Protein AF-A0A1Y5PHC4-F1 (afdb_monomer)

Mean predicted aligned error: 5.44 Å

Sequence (162 aa):
MSRPWGRNRLKFALAGPLFEAGNRFIPGRPHDRLAQLLADQKPKRVLELCGGTGYAARLLARKSPSTRVDCLDISPEMLAVGRRYLTRAGIGTVALHEGDAAALPFGNDTFDVVMSVFGWHELPTDIRHRAIDEAIRVLRLAGQVIAIDLDPPPTARTIFET

Organism: NCBI:txid171292

Radius of gyration: 15.54 Å; Cα contacts (8 Å, |Δi|>4): 266; chains: 1; bounding box: 38×39×48 Å

Solvent-accessible surface area (backbone atoms only — not comparable to full-atom values): 9063 Å² total; per-residue (Å²): 130,85,70,78,70,76,81,46,56,68,59,38,53,58,40,41,65,50,47,68,71,44,55,81,71,43,83,86,31,61,53,59,51,53,20,47,58,47,37,76,68,61,50,60,30,34,35,30,45,49,29,46,43,34,62,44,55,52,48,24,34,70,69,26,72,80,25,35,30,43,28,30,17,72,49,66,54,15,39,56,53,19,51,56,52,33,64,75,67,71,54,82,45,58,45,82,40,78,44,50,63,59,61,59,98,64,60,65,55,62,19,45,32,39,34,33,62,70,25,67,87,80,43,55,72,76,48,42,54,40,23,50,54,40,51,57,48,25,28,27,92,93,36,46,80,50,74,50,70,81,76,78,59,96,80,66,72,80,90,73,82,135

Nearest PDB structures (foldseek):
  3mgg-assembly1_A  TM=8.441E-01  e=5.209E-09  Methanosarcina mazei
  5dpl-assembly1_A  TM=8.156E-01  e=1.930E-07  Rickettsia typhi str. Wilmington
  5doo-assembly1_A  TM=9.057E-01  e=1.707E-06  Rickettsia typhi str. Wilmington
  5dnk-assembly1_B  TM=8.853E-01  e=1.817E-06  Rickettsia prowazekii str. Madrid E
  7clu-assembly1_B  TM=6.508E-01  e=4.083E-06  Serratia marcescens

Structure (mmCIF, N/CA/C/O backbone):
data_AF-A0A1Y5PHC4-F1
#
_entry.id   AF-A0A1Y5PHC4-F1
#
loop_
_atom_site.group_PDB
_atom_site.id
_atom_site.type_symbol
_atom_site.label_atom_id
_atom_site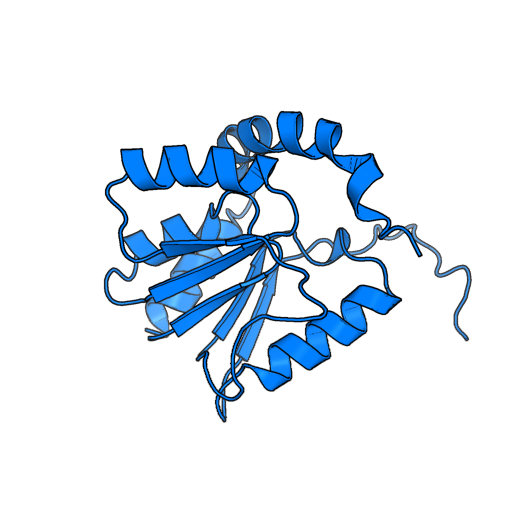.label_alt_id
_atom_site.label_comp_id
_atom_site.label_asym_id
_atom_site.label_entity_id
_atom_site.label_seq_id
_atom_site.pdbx_PDB_ins_code
_atom_site.Cartn_x
_atom_site.Cartn_y
_atom_site.Cartn_z
_atom_site.occupancy
_atom_site.B_iso_or_equiv
_atom_site.auth_seq_id
_atom_site.auth_comp_id
_atom_site.auth_asym_id
_atom_site.auth_atom_id
_atom_site.pdbx_PDB_model_num
ATOM 1 N N . MET A 1 1 ? 0.494 -23.472 -14.932 1.00 39.12 1 MET A N 1
ATOM 2 C CA . MET A 1 1 ? 1.164 -22.333 -15.602 1.00 39.12 1 MET A CA 1
ATOM 3 C C . MET A 1 1 ? 1.981 -21.588 -14.560 1.00 39.12 1 MET A C 1
ATOM 5 O O . MET A 1 1 ? 1.413 -21.164 -13.562 1.00 39.12 1 MET A O 1
ATOM 9 N N . SER A 1 2 ? 3.302 -21.504 -14.721 1.00 44.12 2 SER A N 1
ATOM 10 C CA . SER A 1 2 ? 4.174 -20.757 -13.804 1.00 44.12 2 SER A CA 1
ATOM 11 C C . SER A 1 2 ? 3.787 -19.278 -13.831 1.00 44.12 2 SER A C 1
ATOM 13 O O . SER A 1 2 ? 3.841 -18.665 -14.898 1.00 44.12 2 SER A O 1
ATOM 15 N N . ARG A 1 3 ? 3.358 -18.712 -12.696 1.00 55.62 3 ARG A N 1
ATOM 16 C CA . ARG A 1 3 ? 2.981 -17.294 -12.644 1.00 55.62 3 ARG A CA 1
ATOM 17 C C . ARG A 1 3 ? 4.211 -16.427 -12.997 1.00 55.62 3 ARG A C 1
ATOM 19 O O . ARG A 1 3 ? 5.301 -16.719 -12.503 1.00 55.62 3 ARG A O 1
ATOM 26 N N . PRO A 1 4 ? 4.074 -15.384 -13.834 1.00 55.12 4 PRO A N 1
ATOM 27 C CA . PRO A 1 4 ? 5.202 -14.633 -14.412 1.00 55.12 4 PRO A CA 1
ATOM 28 C C . PRO A 1 4 ? 6.065 -13.857 -13.395 1.00 55.12 4 PRO A C 1
ATOM 30 O O . PRO A 1 4 ? 7.145 -13.376 -13.736 1.00 55.12 4 PRO A O 1
ATOM 33 N N . TRP A 1 5 ? 5.637 -13.778 -12.134 1.00 56.12 5 TRP A N 1
ATOM 34 C CA . TRP A 1 5 ? 6.225 -12.949 -11.076 1.00 56.12 5 TRP A CA 1
ATOM 35 C C . TRP A 1 5 ? 7.624 -13.382 -10.607 1.00 56.12 5 TRP A C 1
ATOM 37 O O . TRP A 1 5 ? 8.383 -12.566 -10.088 1.00 56.12 5 TRP A O 1
ATOM 47 N N . GLY A 1 6 ? 8.023 -14.637 -10.852 1.00 56.75 6 GLY A N 1
ATOM 48 C CA . GLY A 1 6 ? 9.343 -15.151 -10.456 1.00 56.75 6 GLY A CA 1
ATOM 49 C C . GLY A 1 6 ? 10.536 -14.481 -11.156 1.00 56.75 6 GLY A C 1
ATOM 50 O O . GLY A 1 6 ? 11.651 -14.546 -10.642 1.00 56.75 6 GLY A O 1
ATOM 51 N N . ARG A 1 7 ? 10.326 -13.808 -12.299 1.00 58.84 7 ARG A N 1
ATOM 52 C CA . ARG A 1 7 ? 11.411 -13.197 -13.093 1.00 58.84 7 ARG A CA 1
ATOM 53 C C . ARG A 1 7 ? 11.976 -11.892 -12.516 1.00 58.84 7 ARG A C 1
ATOM 55 O O . ARG A 1 7 ? 13.079 -11.519 -12.898 1.00 58.84 7 ARG A O 1
ATOM 62 N N . ASN A 1 8 ? 11.296 -11.241 -11.565 1.00 70.62 8 ASN A N 1
ATOM 63 C CA . ASN A 1 8 ? 11.652 -9.885 -11.111 1.00 70.62 8 ASN A CA 1
ATOM 64 C C . ASN A 1 8 ? 12.130 -9.792 -9.651 1.00 70.62 8 ASN A C 1
ATOM 66 O O . ASN A 1 8 ? 12.309 -8.694 -9.129 1.00 70.62 8 ASN A O 1
ATOM 70 N N . ARG A 1 9 ? 12.404 -10.918 -8.983 1.00 75.69 9 ARG A N 1
ATOM 71 C CA . ARG A 1 9 ? 12.830 -10.922 -7.568 1.00 75.69 9 ARG A CA 1
ATOM 72 C C . ARG A 1 9 ? 14.099 -10.103 -7.318 1.00 75.69 9 ARG A C 1
ATOM 74 O O . ARG A 1 9 ? 14.165 -9.349 -6.354 1.00 75.69 9 ARG A O 1
ATOM 81 N N . LEU A 1 10 ? 15.085 -10.195 -8.218 1.00 76.56 10 LEU A N 1
ATOM 82 C CA . LEU A 1 10 ? 16.321 -9.410 -8.121 1.00 76.56 10 LEU A CA 1
ATOM 83 C C . LEU A 1 10 ? 16.069 -7.907 -8.332 1.00 76.56 10 LEU A C 1
ATOM 85 O O . LEU A 1 10 ? 16.641 -7.097 -7.604 1.00 76.56 10 LEU A O 1
ATOM 89 N N . LYS A 1 11 ? 15.178 -7.539 -9.270 1.00 81.75 11 LYS A N 1
ATOM 90 C CA . LYS A 1 11 ? 14.728 -6.147 -9.466 1.00 81.75 11 LYS A CA 1
ATOM 91 C C . LYS A 1 11 ? 14.182 -5.606 -8.147 1.00 81.75 11 LYS A C 1
ATOM 93 O O . LYS A 1 11 ? 14.651 -4.574 -7.682 1.00 81.75 11 LYS A O 1
ATOM 98 N N . PHE A 1 12 ? 13.249 -6.318 -7.519 1.00 80.75 12 PHE A N 1
ATOM 99 C CA . PHE A 1 12 ? 12.585 -5.850 -6.302 1.00 80.75 12 PHE A CA 1
ATOM 100 C C . PHE A 1 12 ? 13.484 -5.861 -5.059 1.00 80.75 12 PHE A C 1
ATOM 102 O O . PHE A 1 12 ? 13.418 -4.934 -4.254 1.00 80.75 12 PHE A O 1
ATOM 109 N N . ALA A 1 13 ? 14.402 -6.824 -4.943 1.00 77.06 13 ALA A N 1
ATOM 110 C CA . ALA A 1 13 ? 15.404 -6.835 -3.877 1.00 77.06 13 ALA A CA 1
ATOM 111 C C . ALA A 1 13 ? 16.299 -5.581 -3.890 1.00 77.06 13 ALA A C 1
ATOM 113 O O . ALA A 1 13 ? 16.621 -5.040 -2.832 1.00 77.06 13 ALA A O 1
ATOM 114 N N . LEU A 1 14 ? 16.686 -5.111 -5.082 1.00 81.56 14 LEU A N 1
ATOM 115 C CA . LEU A 1 14 ? 17.490 -3.897 -5.252 1.00 81.56 14 LEU A CA 1
ATOM 116 C C . LEU A 1 14 ? 16.638 -2.624 -5.179 1.00 81.56 14 LEU A C 1
ATOM 118 O O . LEU A 1 14 ? 17.067 -1.620 -4.609 1.00 81.56 14 LEU A O 1
ATOM 122 N N . ALA A 1 15 ? 15.427 -2.668 -5.732 1.00 82.12 15 ALA A N 1
ATOM 123 C CA . ALA A 1 15 ? 14.532 -1.523 -5.798 1.00 82.12 15 ALA A CA 1
ATOM 124 C C . ALA A 1 15 ? 13.988 -1.119 -4.423 1.00 82.12 15 ALA A C 1
ATOM 126 O O . ALA A 1 15 ? 13.903 0.071 -4.151 1.00 82.12 15 ALA A O 1
ATOM 127 N N . GLY A 1 16 ? 13.684 -2.066 -3.528 1.00 82.62 16 GLY A N 1
ATOM 128 C CA . GLY A 1 16 ? 13.099 -1.766 -2.214 1.00 82.62 16 GLY A CA 1
ATOM 129 C C . GLY A 1 16 ? 13.886 -0.728 -1.398 1.00 82.62 16 GLY A C 1
ATOM 130 O O . GLY A 1 16 ? 13.327 0.313 -1.046 1.00 82.62 16 GLY A O 1
ATOM 131 N N . PRO A 1 17 ? 15.188 -0.941 -1.120 1.00 85.75 17 PRO A N 1
ATOM 132 C CA . PRO A 1 17 ? 16.014 0.046 -0.422 1.00 85.75 17 PRO A CA 1
ATOM 133 C C . PRO A 1 17 ? 16.164 1.373 -1.180 1.00 85.75 17 PRO A C 1
ATOM 135 O O . PRO A 1 17 ? 16.188 2.437 -0.558 1.00 85.75 17 PRO A O 1
ATOM 138 N N . LEU A 1 18 ? 16.255 1.321 -2.513 1.00 86.81 18 LEU A N 1
ATOM 139 C CA . LEU A 1 18 ? 16.394 2.510 -3.355 1.00 86.81 18 LEU A CA 1
ATOM 140 C C . LEU A 1 18 ? 15.131 3.380 -3.308 1.00 86.81 18 LEU A C 1
ATOM 142 O O . LEU A 1 18 ? 15.219 4.586 -3.071 1.00 86.81 18 LEU A O 1
ATOM 146 N N . PHE A 1 19 ? 13.961 2.769 -3.483 1.00 88.00 19 PHE A N 1
ATOM 147 C CA . PHE A 1 19 ? 12.666 3.436 -3.409 1.00 88.00 19 PHE A CA 1
ATOM 148 C C . PHE A 1 19 ? 12.428 4.014 -2.016 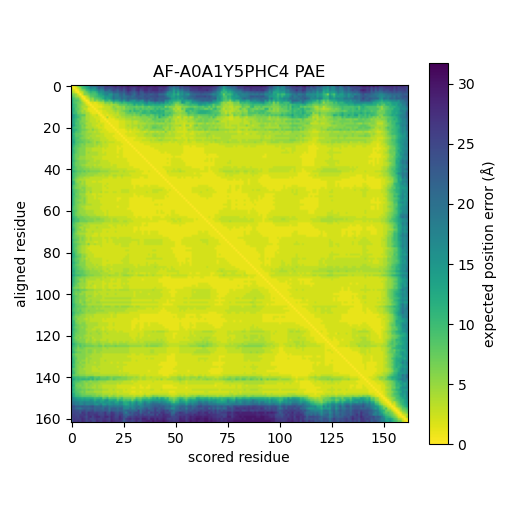1.00 88.00 19 PHE A C 1
ATOM 150 O O . PHE A 1 19 ? 12.058 5.178 -1.903 1.00 88.00 19 PHE A O 1
ATOM 157 N N . GLU A 1 20 ? 12.751 3.286 -0.945 1.00 89.06 20 GLU A N 1
ATOM 158 C CA . GLU A 1 20 ? 12.683 3.830 0.418 1.00 89.06 20 GLU A CA 1
ATOM 159 C C . GLU A 1 20 ? 13.495 5.117 0.599 1.00 89.06 20 GLU A C 1
ATOM 161 O O . GLU A 1 20 ? 13.014 6.088 1.189 1.00 89.06 20 GLU A O 1
ATOM 166 N N . ALA A 1 21 ? 14.727 5.143 0.088 1.00 89.50 21 ALA A N 1
ATOM 167 C CA . ALA A 1 21 ? 15.589 6.315 0.191 1.00 89.50 21 ALA A CA 1
ATOM 168 C C . ALA A 1 21 ? 15.103 7.480 -0.693 1.00 89.50 21 ALA A C 1
ATOM 170 O O . ALA A 1 21 ? 15.219 8.647 -0.297 1.00 89.50 21 ALA A O 1
ATOM 171 N N . GLY A 1 22 ? 14.560 7.158 -1.871 1.00 91.25 22 GLY A N 1
ATOM 172 C CA . GLY A 1 22 ? 14.181 8.108 -2.916 1.00 91.25 22 GLY A CA 1
ATOM 173 C C . GLY A 1 22 ? 12.773 8.693 -2.792 1.00 91.25 22 GLY A C 1
ATOM 174 O O . GLY A 1 22 ? 12.584 9.863 -3.113 1.00 91.25 22 GLY A O 1
ATOM 175 N N . ASN A 1 23 ? 11.793 7.939 -2.281 1.00 92.94 23 ASN A N 1
ATOM 176 C CA . ASN A 1 23 ? 10.364 8.288 -2.335 1.00 92.94 23 ASN A CA 1
ATOM 177 C C . ASN A 1 23 ? 10.036 9.667 -1.746 1.00 92.94 23 ASN A C 1
ATOM 179 O O . ASN A 1 23 ? 9.159 10.373 -2.247 1.00 92.94 23 ASN A O 1
ATOM 183 N N . ARG A 1 24 ? 10.766 10.090 -0.705 1.00 92.00 24 ARG A N 1
ATOM 184 C CA . ARG A 1 24 ? 10.593 11.411 -0.073 1.00 92.00 24 ARG A CA 1
ATOM 185 C C . ARG A 1 24 ? 10.992 12.591 -0.964 1.00 92.00 24 ARG A C 1
ATOM 187 O O . ARG A 1 24 ? 10.565 13.708 -0.688 1.00 92.00 24 ARG A O 1
ATOM 194 N N . PHE A 1 25 ? 11.820 12.348 -1.978 1.00 93.31 25 PHE A N 1
ATOM 195 C CA . PHE A 1 25 ? 12.364 13.358 -2.885 1.00 93.31 25 PHE A CA 1
ATOM 196 C C . PHE A 1 25 ? 11.596 13.459 -4.205 1.00 93.31 25 PHE A C 1
ATOM 198 O O . PHE A 1 25 ? 11.904 14.329 -5.014 1.00 93.31 25 PHE A O 1
ATOM 205 N N . ILE A 1 26 ? 10.589 12.606 -4.425 1.00 92.06 26 ILE A N 1
ATOM 206 C CA . ILE A 1 26 ? 9.736 12.695 -5.611 1.00 92.06 26 ILE A CA 1
ATOM 207 C C . ILE A 1 26 ? 9.010 14.054 -5.598 1.00 92.06 26 ILE A C 1
ATOM 209 O O . ILE A 1 26 ? 8.331 14.367 -4.607 1.00 92.06 26 ILE A O 1
ATOM 213 N N . PRO A 1 27 ? 9.124 14.867 -6.671 1.00 92.88 27 PRO A N 1
ATOM 214 C CA . PRO A 1 27 ? 8.422 16.141 -6.779 1.00 92.88 27 PRO A CA 1
ATOM 215 C C . PRO A 1 27 ? 6.918 15.994 -6.532 1.00 92.88 27 PRO A C 1
ATOM 217 O O . PRO A 1 27 ? 6.292 15.017 -6.935 1.00 92.88 27 PRO A O 1
ATOM 220 N N . GLY A 1 28 ? 6.329 16.949 -5.812 1.00 92.31 28 GLY A N 1
ATOM 221 C CA . GLY A 1 28 ? 4.915 16.894 -5.426 1.00 92.31 28 GLY A CA 1
ATOM 222 C C . GLY A 1 28 ? 4.582 15.916 -4.291 1.00 92.31 28 GLY A C 1
ATOM 223 O O . GLY A 1 28 ? 3.455 15.953 -3.802 1.00 92.31 28 GLY A O 1
ATOM 224 N N . ARG A 1 29 ? 5.544 15.099 -3.826 1.00 95.31 29 ARG A N 1
ATOM 225 C CA . ARG A 1 29 ? 5.420 14.168 -2.685 1.00 95.31 29 ARG A CA 1
ATOM 226 C C . ARG A 1 29 ? 4.113 13.349 -2.718 1.00 95.31 29 ARG A C 1
ATOM 228 O O . ARG A 1 29 ? 3.347 13.388 -1.753 1.00 95.31 29 ARG A O 1
ATOM 235 N N . PRO A 1 30 ? 3.853 12.595 -3.800 1.00 95.56 30 PRO A N 1
ATOM 236 C CA . PRO A 1 30 ? 2.567 11.931 -4.042 1.00 95.56 30 PRO A CA 1
ATOM 237 C C . PRO A 1 30 ? 2.128 11.016 -2.892 1.00 95.56 30 PRO A C 1
ATOM 239 O O . PRO A 1 30 ? 0.988 11.104 -2.448 1.00 95.56 30 PRO A O 1
ATOM 242 N N . HIS A 1 31 ? 3.051 10.224 -2.335 1.00 97.44 31 HIS A N 1
ATOM 243 C CA . HIS A 1 31 ? 2.782 9.364 -1.177 1.00 97.44 31 HIS A CA 1
ATOM 244 C C . HIS A 1 31 ? 2.259 10.145 0.044 1.00 97.44 31 HIS A C 1
ATOM 246 O O . HIS A 1 31 ? 1.319 9.711 0.701 1.00 97.44 31 HIS A O 1
ATOM 252 N N . ASP A 1 32 ? 2.856 11.304 0.352 1.00 97.56 32 ASP A N 1
ATOM 253 C CA . ASP A 1 32 ? 2.452 12.127 1.501 1.00 97.56 32 ASP A CA 1
ATOM 254 C C . ASP A 1 32 ? 1.118 12.836 1.246 1.00 97.56 32 ASP A C 1
ATOM 256 O O . ASP A 1 32 ? 0.292 12.909 2.153 1.00 97.56 32 ASP A O 1
ATOM 260 N N . ARG A 1 33 ? 0.879 13.291 0.007 1.00 97.19 33 ARG A N 1
ATOM 261 C CA . ARG A 1 33 ? -0.400 13.891 -0.397 1.00 97.19 33 ARG A CA 1
ATOM 262 C C . ARG A 1 33 ? -1.553 12.900 -0.320 1.00 97.19 33 ARG A C 1
ATOM 264 O O . ARG A 1 33 ? -2.584 13.246 0.247 1.00 97.19 33 ARG A O 1
ATOM 271 N N . LEU A 1 34 ? -1.377 11.681 -0.834 1.00 97.44 34 LEU A N 1
ATOM 272 C CA . LEU A 1 34 ? -2.405 10.646 -0.724 1.00 97.44 34 LEU A CA 1
ATOM 273 C C . LEU A 1 34 ? -2.656 10.278 0.740 1.00 97.44 34 LEU A C 1
ATOM 275 O O . LEU A 1 34 ? -3.802 10.243 1.176 1.00 97.44 34 LEU A O 1
ATOM 279 N N . ALA A 1 35 ? -1.593 10.081 1.525 1.00 98.31 35 ALA A N 1
ATOM 280 C CA . ALA A 1 35 ? -1.724 9.804 2.951 1.00 98.31 35 ALA A CA 1
ATOM 281 C C . ALA A 1 35 ? -2.447 10.934 3.706 1.00 98.31 35 ALA A C 1
ATOM 283 O O . ALA A 1 35 ? -3.221 10.652 4.616 1.00 98.31 35 ALA A O 1
ATOM 284 N N . GLN A 1 36 ? -2.217 12.200 3.340 1.00 98.31 36 GLN A N 1
ATOM 285 C CA . GLN A 1 36 ? -2.930 13.339 3.922 1.00 98.31 36 GLN A CA 1
ATOM 286 C C . GLN A 1 36 ? -4.409 13.343 3.531 1.00 98.31 36 GLN A C 1
ATOM 288 O O . GLN A 1 36 ? -5.256 13.408 4.414 1.00 98.31 36 GLN A O 1
ATOM 293 N N . LEU A 1 37 ? -4.711 13.198 2.236 1.00 97.69 37 LEU A N 1
ATOM 294 C CA . LEU A 1 37 ? -6.083 13.128 1.730 1.00 97.69 37 LEU A CA 1
ATOM 295 C C . LEU A 1 37 ? -6.891 12.049 2.461 1.00 97.69 37 LEU A C 1
ATOM 297 O O . LEU A 1 37 ? -8.012 12.294 2.895 1.00 97.69 37 LEU A O 1
ATOM 301 N N . LEU A 1 38 ? -6.305 10.862 2.630 1.00 97.81 38 LEU A N 1
ATOM 302 C CA . LEU A 1 38 ? -6.947 9.765 3.348 1.00 97.81 38 LEU A CA 1
ATOM 303 C C . LEU A 1 38 ? -7.061 10.043 4.845 1.00 97.81 38 LEU A C 1
ATOM 305 O O . LEU A 1 38 ? -8.095 9.747 5.434 1.00 97.81 38 LEU A O 1
ATOM 309 N N . ALA A 1 39 ? -6.046 10.633 5.479 1.00 98.06 39 ALA A N 1
ATOM 310 C CA . ALA A 1 39 ? -6.133 10.997 6.891 1.00 98.06 39 ALA A CA 1
ATOM 311 C C . ALA A 1 39 ? -7.293 11.972 7.163 1.00 98.06 39 ALA A C 1
ATOM 313 O O . ALA A 1 39 ? -8.003 11.801 8.156 1.00 98.06 39 ALA A O 1
ATOM 314 N N . ASP A 1 40 ? -7.538 12.922 6.257 1.00 98.00 40 ASP A N 1
ATOM 315 C CA . ASP A 1 40 ? -8.636 13.890 6.359 1.00 98.00 40 ASP A CA 1
ATOM 316 C C . ASP A 1 40 ? -10.018 13.216 6.236 1.00 98.00 40 ASP A C 1
ATOM 318 O O . ASP A 1 40 ? -10.966 13.619 6.914 1.00 98.00 40 ASP A O 1
ATOM 322 N N . GLN A 1 41 ? -10.123 12.136 5.449 1.00 96.50 41 GLN A N 1
ATOM 323 C CA . GLN A 1 41 ? -11.335 11.308 5.329 1.00 96.50 41 GLN A CA 1
ATOM 324 C C . GLN A 1 41 ? -11.583 10.394 6.543 1.00 96.50 41 GLN A C 1
ATOM 326 O O . GLN A 1 41 ? -12.697 9.905 6.726 1.00 96.50 41 GLN A O 1
ATOM 331 N N . LYS A 1 42 ? -10.566 10.164 7.384 1.00 96.88 42 LYS A N 1
ATOM 332 C CA . LYS A 1 42 ? -10.624 9.311 8.589 1.00 96.88 42 LYS A CA 1
ATOM 333 C C . LYS A 1 42 ? -11.182 7.889 8.339 1.00 96.88 42 LYS A C 1
ATOM 335 O O . LYS A 1 42 ? -12.063 7.448 9.087 1.00 96.88 42 LYS A O 1
ATOM 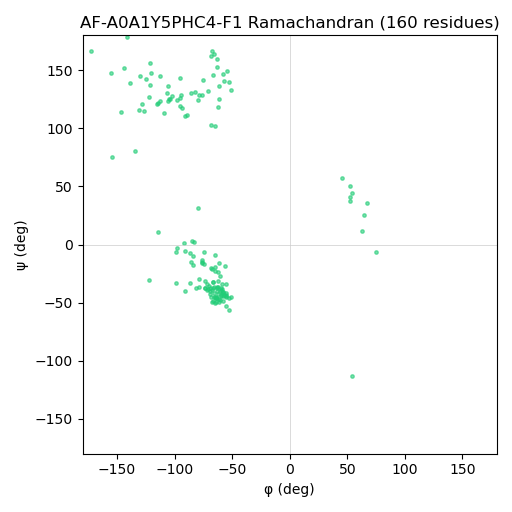340 N N . PRO A 1 43 ? -10.682 7.138 7.336 1.00 97.69 43 PRO A N 1
ATOM 341 C CA . PRO A 1 43 ? -11.101 5.760 7.107 1.00 97.69 43 PRO A CA 1
ATOM 342 C C . PRO A 1 43 ? -10.718 4.871 8.297 1.00 97.69 43 PRO A C 1
ATOM 344 O O . PRO A 1 43 ? -9.741 5.122 9.002 1.00 97.69 43 PRO A O 1
ATOM 347 N N . LYS A 1 44 ? -11.470 3.793 8.527 1.00 98.25 44 LYS A N 1
ATOM 348 C CA . LYS A 1 44 ? -11.152 2.807 9.573 1.00 98.25 44 LYS A CA 1
ATOM 349 C C . LYS A 1 44 ? -10.283 1.678 9.026 1.00 98.25 44 LYS A C 1
ATOM 351 O O . LYS A 1 44 ? -9.380 1.209 9.723 1.00 98.25 44 LYS A O 1
ATOM 356 N N . ARG A 1 45 ? -10.571 1.218 7.805 1.00 98.56 45 ARG A N 1
ATOM 357 C CA . ARG A 1 45 ? -9.883 0.117 7.115 1.00 98.56 45 ARG A CA 1
ATOM 358 C C . ARG A 1 45 ? -9.455 0.558 5.723 1.00 98.56 45 ARG A C 1
ATOM 360 O O . ARG A 1 45 ? -10.303 0.885 4.898 1.00 98.56 45 ARG A O 1
ATOM 367 N N . VAL A 1 46 ? -8.156 0.496 5.462 1.00 98.88 46 VAL A N 1
ATOM 368 C CA . VAL A 1 46 ? -7.568 0.790 4.151 1.00 98.88 46 VAL A CA 1
ATOM 369 C C . VAL A 1 46 ? -6.805 -0.429 3.652 1.00 98.88 46 VAL A C 1
ATOM 371 O O . VAL A 1 46 ? -6.089 -1.059 4.428 1.00 98.88 46 VAL A O 1
ATOM 374 N N . LEU A 1 47 ? -6.953 -0.747 2.371 1.00 98.88 47 LEU A N 1
ATOM 375 C CA . LEU A 1 47 ? -6.110 -1.709 1.667 1.00 98.88 47 LEU A CA 1
ATOM 376 C C . LEU A 1 47 ? -5.152 -0.945 0.751 1.00 98.88 47 LEU A C 1
ATOM 378 O O . LEU A 1 47 ? -5.605 -0.190 -0.097 1.00 98.88 47 LEU A O 1
ATOM 382 N N . GLU A 1 48 ? -3.846 -1.132 0.897 1.00 98.75 48 GLU A N 1
ATOM 383 C CA . GLU A 1 48 ? -2.854 -0.689 -0.085 1.00 98.75 48 GLU A CA 1
ATOM 384 C C . GLU A 1 48 ? -2.523 -1.851 -1.029 1.00 98.75 48 GLU A C 1
ATOM 386 O O . GLU A 1 48 ? -2.050 -2.893 -0.573 1.00 98.75 48 GLU A O 1
ATOM 391 N N . LEU A 1 49 ? -2.775 -1.683 -2.330 1.00 98.31 49 LEU A N 1
ATOM 392 C CA . LEU A 1 49 ? -2.393 -2.643 -3.371 1.00 98.31 49 LEU A CA 1
ATOM 393 C C . LEU A 1 49 ? -1.061 -2.258 -4.006 1.00 98.31 49 LEU A C 1
ATOM 395 O O . L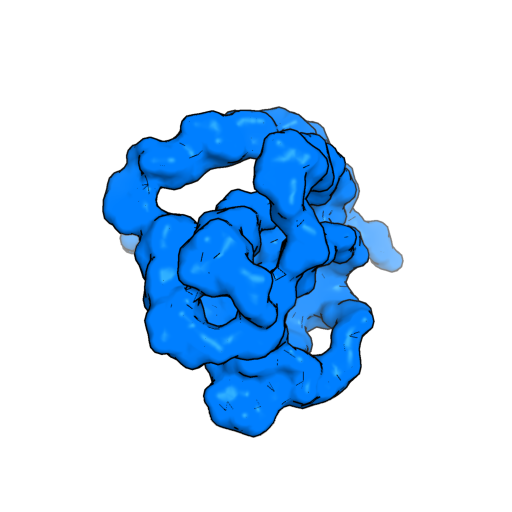EU A 1 49 ? -0.801 -1.072 -4.234 1.00 98.31 49 LEU A O 1
ATOM 399 N N . CYS A 1 50 ? -0.254 -3.271 -4.333 1.00 96.62 50 CYS A N 1
ATOM 400 C CA . CYS A 1 50 ? 1.115 -3.094 -4.826 1.00 96.62 50 CYS A CA 1
ATOM 401 C C . CYS A 1 50 ? 1.931 -2.199 -3.876 1.00 96.62 50 CYS A C 1
ATOM 403 O O . CYS A 1 50 ? 2.645 -1.294 -4.305 1.00 96.62 50 CYS A O 1
ATOM 405 N N . GLY A 1 51 ? 1.747 -2.394 -2.565 1.00 96.81 51 GLY A N 1
ATOM 406 C CA . GLY A 1 51 ? 2.242 -1.462 -1.551 1.00 96.81 51 GLY A CA 1
ATOM 407 C C . GLY A 1 51 ? 3.751 -1.528 -1.312 1.00 96.81 51 GLY A C 1
ATOM 408 O O . GLY A 1 51 ? 4.300 -0.717 -0.562 1.00 96.81 51 GLY A O 1
AT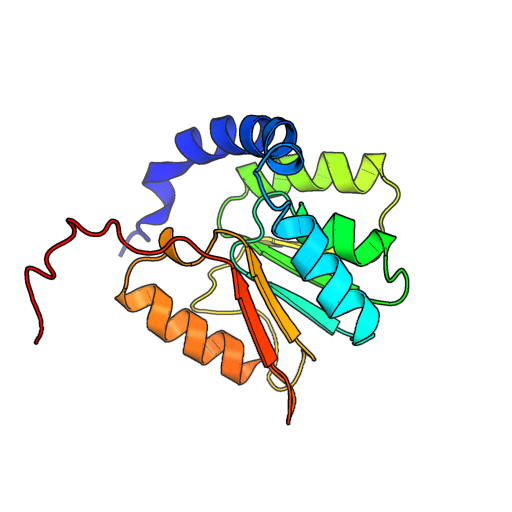OM 409 N N . GLY A 1 52 ? 4.448 -2.488 -1.922 1.00 95.69 52 GLY A N 1
ATOM 410 C CA . GLY A 1 52 ? 5.888 -2.656 -1.827 1.00 95.69 52 GLY A CA 1
ATOM 411 C C . GLY A 1 52 ? 6.373 -2.736 -0.379 1.00 95.69 52 GLY A C 1
ATOM 412 O O . GLY A 1 52 ? 6.115 -3.689 0.352 1.00 95.69 52 GLY A O 1
ATOM 413 N N . THR A 1 53 ? 7.123 -1.723 0.043 1.00 96.81 53 THR A N 1
ATOM 414 C CA . THR A 1 53 ? 7.673 -1.607 1.402 1.00 96.81 53 THR A CA 1
ATOM 415 C C . THR A 1 53 ? 6.678 -1.019 2.416 1.00 96.81 53 THR A C 1
ATOM 417 O O . THR A 1 53 ? 7.038 -0.784 3.575 1.00 96.81 53 THR A O 1
ATOM 420 N N . GLY A 1 54 ? 5.444 -0.724 2.000 1.00 97.25 54 GLY A N 1
ATOM 421 C CA . GLY A 1 54 ? 4.425 -0.054 2.807 1.00 97.25 54 GLY A CA 1
ATOM 422 C C . GLY A 1 54 ? 4.793 1.394 3.131 1.00 97.25 54 GLY A C 1
ATOM 423 O O . GLY A 1 54 ? 4.584 1.858 4.256 1.00 97.25 54 GLY A O 1
ATOM 424 N N . TYR A 1 55 ? 5.440 2.108 2.203 1.00 98.00 55 TYR A N 1
ATOM 425 C CA . TYR A 1 55 ? 5.850 3.498 2.423 1.00 98.00 55 TYR A CA 1
ATOM 426 C C . TYR A 1 55 ? 4.639 4.422 2.621 1.00 98.00 55 TYR A C 1
ATOM 428 O O . TYR A 1 55 ? 4.599 5.154 3.615 1.00 98.00 55 TYR A O 1
ATOM 436 N N . ALA A 1 56 ? 3.627 4.358 1.742 1.00 98.19 56 ALA A N 1
ATOM 437 C CA . ALA A 1 56 ? 2.416 5.167 1.896 1.00 98.19 56 ALA A CA 1
ATOM 438 C C . ALA A 1 56 ? 1.573 4.706 3.095 1.00 98.19 56 ALA A C 1
ATOM 440 O O . ALA A 1 56 ? 1.172 5.561 3.889 1.00 98.19 56 ALA A O 1
ATOM 441 N N . ALA A 1 57 ? 1.399 3.393 3.316 1.00 98.44 57 ALA A N 1
ATOM 442 C CA . ALA A 1 57 ? 0.758 2.866 4.527 1.00 98.44 57 ALA A CA 1
ATOM 443 C C . ALA A 1 57 ? 1.357 3.440 5.816 1.00 98.44 57 ALA A C 1
ATOM 445 O O . ALA A 1 57 ? 0.624 3.855 6.713 1.00 98.44 57 ALA A O 1
ATOM 446 N N . ARG A 1 58 ? 2.691 3.516 5.920 1.00 98.12 58 ARG A N 1
ATOM 447 C CA . ARG A 1 58 ? 3.362 4.091 7.098 1.00 98.12 58 ARG A CA 1
ATOM 448 C C . ARG A 1 58 ? 3.120 5.586 7.254 1.00 98.12 58 ARG A C 1
ATOM 450 O O . ARG A 1 58 ? 2.996 6.055 8.385 1.00 98.12 58 ARG A O 1
ATOM 457 N N . LEU A 1 59 ? 3.072 6.340 6.156 1.00 98.44 59 LEU A N 1
ATOM 458 C CA . LEU A 1 59 ? 2.732 7.763 6.208 1.00 98.44 59 LEU A CA 1
ATOM 459 C C . LEU A 1 59 ? 1.291 7.964 6.681 1.00 98.44 59 LEU A C 1
ATOM 461 O O . LEU A 1 59 ? 1.060 8.776 7.578 1.00 98.44 59 LEU A O 1
ATOM 465 N N . LEU A 1 60 ? 0.350 7.184 6.145 1.00 98.69 60 LEU A N 1
ATOM 466 C CA . LEU A 1 60 ? -1.049 7.221 6.564 1.00 98.69 60 LEU A CA 1
ATOM 467 C C . LEU A 1 60 ? -1.195 6.844 8.040 1.00 98.69 60 LEU A C 1
ATOM 469 O O . LEU A 1 60 ? -1.818 7.584 8.793 1.00 98.69 60 LEU A O 1
ATOM 473 N N . ALA A 1 61 ? -0.550 5.766 8.486 1.00 98.06 61 ALA A N 1
ATOM 474 C CA . ALA A 1 61 ? -0.590 5.328 9.880 1.00 98.06 61 ALA A CA 1
ATOM 475 C C . ALA A 1 61 ? -0.063 6.387 10.863 1.00 98.06 61 ALA A C 1
ATOM 477 O O . ALA A 1 61 ? -0.568 6.502 11.976 1.00 98.06 61 ALA A O 1
ATOM 478 N N . ARG A 1 62 ? 0.931 7.193 10.464 1.00 97.88 62 ARG A N 1
ATOM 479 C CA . ARG A 1 62 ? 1.427 8.310 11.287 1.00 97.88 62 ARG A CA 1
ATOM 480 C C . ARG A 1 62 ? 0.441 9.474 11.355 1.00 97.88 62 ARG A C 1
ATOM 482 O O . ARG A 1 62 ? 0.314 10.087 12.409 1.00 97.88 62 ARG A O 1
ATOM 489 N N . LYS A 1 63 ? -0.220 9.796 10.241 1.00 98.31 63 LYS A N 1
ATOM 490 C CA . LYS A 1 63 ? -1.182 10.908 10.151 1.00 98.31 63 LYS A CA 1
ATOM 491 C C . LYS A 1 63 ? -2.547 10.553 10.746 1.00 98.31 63 LYS A C 1
ATOM 493 O O . LYS A 1 63 ? -3.228 11.427 11.267 1.00 98.31 63 LYS A O 1
ATOM 498 N N . SER A 1 64 ? -2.928 9.278 10.694 1.00 98.00 64 SER A N 1
ATOM 499 C CA . SER A 1 64 ? -4.179 8.748 11.233 1.00 98.00 64 SER A CA 1
ATOM 500 C C . SER A 1 64 ? -3.924 7.458 12.028 1.00 98.00 64 SER A C 1
ATOM 502 O O . SER A 1 64 ? -4.147 6.356 11.518 1.00 98.00 64 SER A O 1
ATOM 504 N N . PRO A 1 65 ? -3.474 7.567 13.296 1.00 96.50 65 PRO A N 1
ATOM 505 C CA . PRO A 1 65 ? -3.118 6.414 14.133 1.00 96.50 65 PRO A CA 1
ATOM 506 C C . PRO A 1 65 ? -4.262 5.434 14.420 1.00 96.50 65 PRO A C 1
ATOM 508 O O . PRO A 1 65 ? -4.010 4.317 14.857 1.00 96.50 65 PRO A O 1
ATOM 511 N N . SER A 1 66 ? -5.519 5.827 14.194 1.00 97.25 66 SER A N 1
ATOM 512 C CA . SER A 1 66 ? -6.688 4.946 14.320 1.00 97.25 66 SER A CA 1
ATOM 513 C C . SER A 1 66 ? -6.983 4.131 13.057 1.00 97.25 66 SER A C 1
ATOM 515 O O . SER A 1 66 ? -7.759 3.177 13.125 1.00 97.25 66 SER A O 1
ATOM 517 N N . THR A 1 67 ? -6.400 4.498 11.912 1.00 98.50 67 THR A N 1
ATOM 518 C CA . THR A 1 67 ? -6.597 3.786 10.643 1.00 98.50 67 THR A CA 1
ATOM 519 C C . THR A 1 67 ? -5.794 2.496 10.653 1.00 98.50 67 THR A C 1
ATOM 521 O O . THR A 1 67 ? -4.589 2.520 10.906 1.00 98.50 67 THR A O 1
ATOM 524 N N . ARG A 1 68 ? -6.437 1.369 10.335 1.00 98.75 68 ARG A N 1
ATOM 525 C CA . ARG A 1 68 ? -5.732 0.111 10.063 1.00 98.75 68 ARG A CA 1
ATOM 526 C C . ARG A 1 68 ? -5.498 -0.027 8.568 1.00 98.75 68 ARG A C 1
ATOM 528 O O . ARG A 1 68 ? -6.448 0.093 7.792 1.00 98.75 68 ARG A O 1
ATOM 535 N N . VAL A 1 69 ? -4.254 -0.299 8.192 1.00 98.88 69 VAL A N 1
ATOM 536 C CA . VAL A 1 69 ? -3.848 -0.471 6.798 1.00 98.88 69 VAL A CA 1
ATOM 537 C C . VAL A 1 69 ? -3.379 -1.901 6.579 1.00 98.88 69 VAL A C 1
ATOM 539 O O . VAL A 1 69 ? -2.430 -2.356 7.212 1.00 98.88 69 VAL A O 1
ATOM 542 N N . ASP A 1 70 ? -4.032 -2.605 5.669 1.00 98.88 70 ASP A N 1
ATOM 543 C CA . ASP A 1 70 ? -3.546 -3.864 5.125 1.00 98.88 70 ASP A CA 1
ATOM 544 C C . ASP A 1 70 ? -2.775 -3.527 3.844 1.00 98.88 70 ASP A C 1
ATOM 546 O O . ASP A 1 70 ? -3.333 -2.951 2.924 1.00 98.88 70 ASP A O 1
ATOM 550 N N . CYS A 1 71 ? -1.479 -3.806 3.793 1.00 98.62 71 CYS A N 1
ATOM 551 C CA . CYS A 1 71 ? -0.618 -3.519 2.649 1.00 98.62 71 CYS A CA 1
ATOM 552 C C . CYS A 1 71 ? -0.246 -4.836 1.974 1.00 98.62 71 CYS A C 1
ATOM 554 O O . CYS A 1 71 ? 0.459 -5.659 2.562 1.00 98.62 71 CYS A O 1
ATOM 556 N N . LEU A 1 72 ? -0.739 -5.029 0.753 1.00 98.56 72 LEU A N 1
ATOM 557 C CA . LEU A 1 72 ? -0.554 -6.236 -0.036 1.00 98.56 72 LEU A CA 1
ATOM 558 C C . LEU A 1 72 ? 0.436 -5.984 -1.172 1.00 98.56 72 LEU A C 1
ATOM 560 O O . LEU A 1 72 ? 0.301 -5.027 -1.938 1.00 98.56 72 LEU A O 1
ATOM 564 N N . ASP A 1 73 ? 1.419 -6.867 -1.288 1.00 97.56 73 ASP A N 1
ATOM 565 C CA . ASP A 1 73 ? 2.374 -6.873 -2.390 1.00 97.56 73 ASP A CA 1
ATOM 566 C C . ASP A 1 73 ? 2.734 -8.310 -2.772 1.00 97.56 73 ASP A C 1
ATOM 568 O O . ASP A 1 73 ? 2.703 -9.213 -1.936 1.00 97.56 73 ASP A O 1
ATOM 572 N N . ILE A 1 74 ? 3.090 -8.534 -4.034 1.00 94.69 74 ILE A N 1
ATOM 573 C CA . ILE A 1 74 ? 3.480 -9.863 -4.509 1.00 94.69 74 ILE A CA 1
ATOM 574 C C . ILE A 1 74 ? 4.954 -10.188 -4.232 1.00 94.69 74 ILE A C 1
ATOM 576 O O . ILE A 1 74 ? 5.347 -11.351 -4.302 1.00 94.69 74 ILE A O 1
ATOM 580 N N . SER A 1 75 ? 5.793 -9.183 -3.949 1.00 93.88 75 SER A N 1
ATOM 581 C CA . SER A 1 75 ? 7.220 -9.374 -3.693 1.00 93.88 75 SER A CA 1
ATOM 582 C C . SER A 1 75 ? 7.498 -9.592 -2.201 1.00 93.88 75 SER A C 1
ATOM 584 O O . SER A 1 75 ? 7.473 -8.636 -1.415 1.00 93.88 75 SER A O 1
ATOM 586 N N . PRO A 1 76 ? 7.896 -10.810 -1.788 1.00 94.06 76 PRO A N 1
ATOM 587 C CA . PRO A 1 76 ? 8.361 -11.041 -0.423 1.00 94.06 76 PRO A CA 1
ATOM 588 C C . PRO A 1 76 ? 9.604 -10.201 -0.079 1.00 94.06 76 PRO A C 1
ATOM 590 O O . PRO A 1 76 ? 9.809 -9.848 1.083 1.00 94.06 76 PRO A O 1
ATOM 593 N N . GLU A 1 77 ? 10.427 -9.834 -1.069 1.00 92.94 77 GLU A N 1
ATOM 594 C CA . GLU A 1 77 ? 11.607 -8.982 -0.889 1.00 92.94 77 GLU A CA 1
ATOM 595 C C . GLU A 1 77 ? 11.233 -7.553 -0.470 1.00 92.94 77 GLU A C 1
ATOM 597 O O . GLU A 1 77 ? 11.819 -7.019 0.477 1.00 92.94 77 GLU A O 1
ATOM 602 N N . MET A 1 78 ? 10.232 -6.951 -1.121 1.00 94.31 78 MET A N 1
ATOM 603 C CA . MET A 1 78 ? 9.724 -5.622 -0.759 1.00 94.31 78 MET A CA 1
ATOM 604 C C . MET A 1 78 ? 9.115 -5.632 0.644 1.00 94.31 78 MET A C 1
ATOM 606 O O . MET A 1 78 ? 9.450 -4.790 1.486 1.00 94.31 78 MET A O 1
ATOM 610 N N . LEU A 1 79 ? 8.295 -6.644 0.938 1.00 96.50 79 LEU A N 1
ATOM 611 C CA . LEU A 1 79 ? 7.663 -6.806 2.247 1.00 96.50 79 LEU A CA 1
ATOM 612 C C . LEU A 1 79 ? 8.701 -7.022 3.358 1.00 96.50 79 LEU A C 1
ATOM 614 O O . LEU A 1 79 ? 8.548 -6.496 4.464 1.00 96.50 79 LEU A O 1
ATOM 618 N N . ALA A 1 80 ? 9.793 -7.743 3.083 1.00 95.06 80 ALA A N 1
ATOM 619 C CA . ALA A 1 80 ? 10.883 -7.932 4.038 1.00 95.06 80 ALA A CA 1
ATOM 620 C C . ALA A 1 80 ? 11.575 -6.606 4.399 1.00 95.06 80 ALA A C 1
ATOM 622 O O . ALA A 1 80 ? 11.891 -6.375 5.572 1.00 95.06 80 ALA A O 1
ATOM 623 N N . VAL A 1 81 ? 11.779 -5.714 3.423 1.00 95.12 81 VAL A N 1
ATOM 624 C CA . VAL A 1 81 ? 12.278 -4.354 3.676 1.00 95.12 81 VAL A CA 1
ATOM 625 C C . VAL A 1 81 ? 11.257 -3.569 4.500 1.00 95.12 81 VAL A C 1
ATOM 627 O O . VAL A 1 81 ? 11.611 -3.036 5.554 1.00 95.12 81 VAL A O 1
ATOM 630 N N . GLY A 1 82 ? 9.988 -3.566 4.086 1.00 96.25 82 GLY A N 1
ATOM 631 C CA . GLY A 1 82 ? 8.907 -2.862 4.780 1.00 96.25 82 GLY A CA 1
ATOM 632 C C . GLY A 1 82 ? 8.767 -3.260 6.249 1.00 96.25 82 GLY A C 1
ATOM 633 O O . GLY A 1 82 ? 8.668 -2.399 7.127 1.00 96.25 82 GLY A O 1
ATOM 634 N N . ARG A 1 83 ? 8.877 -4.560 6.552 1.00 97.12 83 ARG A N 1
ATOM 635 C CA . ARG A 1 83 ? 8.793 -5.087 7.921 1.00 97.12 83 ARG A CA 1
ATOM 636 C C . ARG A 1 83 ? 9.859 -4.482 8.834 1.00 97.12 83 ARG A C 1
ATOM 638 O O . ARG A 1 83 ? 9.542 -4.066 9.944 1.00 97.12 83 ARG A O 1
ATOM 645 N N . ARG A 1 84 ? 11.100 -4.333 8.351 1.00 96.06 84 ARG A N 1
ATOM 646 C CA . ARG A 1 84 ? 12.188 -3.685 9.115 1.00 96.06 84 ARG A CA 1
ATOM 647 C C . ARG A 1 84 ? 11.851 -2.234 9.454 1.00 96.06 84 ARG A C 1
ATOM 649 O O . ARG A 1 84 ? 12.139 -1.774 10.557 1.00 96.06 84 ARG A O 1
ATOM 656 N N . TYR A 1 85 ? 11.246 -1.510 8.518 1.00 96.06 85 TYR A N 1
ATOM 657 C CA . TYR A 1 85 ? 10.862 -0.118 8.725 1.00 96.06 85 TYR A CA 1
ATOM 658 C C . TYR A 1 85 ? 9.655 0.047 9.651 1.00 96.06 85 TYR A C 1
ATOM 660 O O . TYR A 1 85 ? 9.642 0.987 10.445 1.00 96.06 85 TYR A O 1
ATOM 668 N N . LEU A 1 86 ? 8.669 -0.849 9.575 1.00 96.81 86 LEU A N 1
ATOM 669 C CA . LEU A 1 86 ? 7.533 -0.868 10.498 1.00 96.81 86 LEU A CA 1
ATOM 670 C C . LEU A 1 86 ? 7.992 -1.103 11.935 1.00 96.81 86 LEU A C 1
ATOM 672 O O . LEU A 1 86 ? 7.655 -0.309 12.813 1.00 96.81 86 LEU A O 1
ATOM 676 N N . THR A 1 87 ? 8.835 -2.119 12.153 1.00 96.38 87 THR A N 1
ATOM 677 C CA . THR A 1 87 ? 9.409 -2.417 13.471 1.00 96.38 87 THR A CA 1
ATOM 678 C C . THR A 1 87 ? 10.187 -1.226 14.023 1.00 96.38 87 THR A C 1
ATOM 680 O O . THR A 1 87 ? 9.948 -0.813 15.153 1.00 96.38 87 THR A O 1
ATOM 683 N N . ARG A 1 88 ? 11.072 -0.615 13.221 1.00 95.88 88 ARG A N 1
ATOM 684 C CA . ARG A 1 88 ? 11.845 0.569 13.644 1.00 95.88 88 ARG A CA 1
ATOM 685 C C . ARG A 1 88 ? 10.972 1.782 13.963 1.00 95.88 88 ARG A C 1
ATOM 687 O O . ARG A 1 88 ? 11.362 2.600 14.785 1.00 95.88 88 ARG A O 1
ATOM 694 N N . ALA A 1 89 ? 9.831 1.926 13.293 1.00 94.38 89 ALA A N 1
ATOM 695 C CA . ALA A 1 89 ? 8.915 3.042 13.500 1.00 94.38 89 ALA A CA 1
ATOM 696 C C . ALA A 1 89 ? 7.897 2.806 14.630 1.00 94.38 89 ALA A C 1
ATOM 698 O O . ALA A 1 89 ? 7.148 3.729 14.936 1.00 94.38 89 ALA A O 1
ATOM 699 N N . GLY A 1 90 ? 7.831 1.600 15.211 1.00 96.75 90 GLY A N 1
ATOM 700 C CA . GLY A 1 90 ? 6.838 1.254 16.233 1.00 96.75 90 GLY A CA 1
ATOM 701 C C . GLY A 1 90 ? 5.390 1.282 15.726 1.00 96.75 90 GLY A C 1
ATOM 702 O O . GLY A 1 90 ? 4.471 1.519 16.505 1.00 96.75 90 GLY A O 1
ATOM 703 N N . ILE A 1 91 ? 5.168 1.085 14.422 1.00 97.12 91 ILE A N 1
ATOM 704 C CA . ILE A 1 91 ? 3.832 1.157 13.812 1.00 97.12 91 ILE A CA 1
ATOM 705 C C . ILE A 1 91 ? 3.180 -0.227 13.856 1.00 97.12 91 ILE A C 1
ATOM 707 O O . ILE A 1 91 ? 3.607 -1.133 13.143 1.00 97.12 91 ILE A O 1
ATOM 711 N N . GLY A 1 92 ? 2.131 -0.373 14.670 1.00 96.25 92 GLY A N 1
ATOM 712 C CA . GLY A 1 92 ? 1.348 -1.612 14.799 1.00 96.25 92 GLY A CA 1
ATOM 713 C C . GLY A 1 92 ? 0.046 -1.646 13.991 1.00 96.25 92 GLY A C 1
ATOM 714 O O . GLY A 1 92 ? -0.621 -2.674 13.951 1.00 96.25 92 GLY A O 1
ATOM 715 N N . THR A 1 93 ? -0.341 -0.539 13.355 1.00 98.19 93 THR A N 1
ATOM 716 C CA . THR A 1 93 ? -1.602 -0.426 12.600 1.00 98.19 93 THR A CA 1
ATOM 717 C C . THR A 1 93 ? -1.477 -0.773 11.119 1.00 98.19 93 THR A C 1
ATOM 719 O O . THR A 1 93 ? -2.473 -0.720 10.401 1.00 98.19 93 THR A O 1
ATOM 722 N N . VAL A 1 94 ? -0.280 -1.152 10.665 1.00 98.69 94 VAL A N 1
ATOM 723 C CA . VAL A 1 94 ? -0.022 -1.600 9.293 1.00 98.69 94 VAL A CA 1
ATOM 724 C C . VAL A 1 94 ? 0.333 -3.084 9.306 1.00 98.69 94 VAL A C 1
ATOM 726 O O . VAL A 1 94 ? 1.296 -3.481 9.964 1.00 98.69 94 VAL A O 1
ATOM 729 N N . ALA A 1 95 ? -0.411 -3.889 8.552 1.00 98.50 95 ALA A N 1
ATOM 730 C CA . ALA A 1 95 ? -0.126 -5.299 8.314 1.00 98.50 95 ALA A CA 1
ATOM 731 C C . ALA A 1 95 ? 0.407 -5.495 6.889 1.00 98.50 95 ALA A C 1
ATOM 733 O O . ALA A 1 95 ? -0.109 -4.903 5.948 1.00 98.50 95 ALA A O 1
ATOM 734 N N . LEU A 1 96 ? 1.450 -6.314 6.735 1.00 98.56 96 LEU A N 1
ATOM 735 C CA . LEU A 1 96 ? 2.063 -6.632 5.442 1.00 98.56 96 LEU A CA 1
ATOM 736 C C . LEU A 1 96 ? 1.646 -8.033 4.995 1.00 98.56 96 LEU A C 1
ATOM 738 O O . LEU A 1 96 ? 1.908 -8.994 5.723 1.00 98.56 96 LEU A O 1
ATOM 742 N N . HIS A 1 97 ? 1.079 -8.138 3.795 1.00 98.19 97 HIS A N 1
ATOM 743 C CA . HIS A 1 97 ? 0.539 -9.370 3.223 1.00 98.19 97 HIS A CA 1
ATOM 744 C C . HIS A 1 97 ? 1.223 -9.691 1.897 1.00 98.19 97 HIS A C 1
ATOM 746 O O . HIS A 1 97 ? 1.256 -8.855 0.998 1.00 98.19 97 HIS A O 1
ATOM 752 N N . GLU A 1 98 ? 1.745 -10.910 1.768 1.00 97.38 98 GLU A N 1
ATOM 753 C CA . GLU A 1 98 ? 2.147 -11.436 0.463 1.00 97.38 98 GLU A CA 1
ATOM 754 C C . GLU A 1 98 ? 0.897 -11.932 -0.264 1.00 97.38 98 GLU A C 1
ATOM 756 O O . GLU A 1 98 ? 0.153 -12.751 0.279 1.00 97.38 98 GLU A O 1
ATOM 761 N N . GLY A 1 99 ? 0.641 -11.432 -1.470 1.00 95.75 99 GLY A N 1
ATOM 762 C CA . GLY A 1 99 ? -0.553 -11.826 -2.209 1.00 95.75 99 GLY A CA 1
ATOM 763 C C . GLY A 1 99 ? -0.615 -11.296 -3.633 1.00 95.75 99 GLY A C 1
ATOM 764 O O . GLY A 1 99 ? 0.134 -10.406 -4.028 1.00 95.75 99 GLY A O 1
ATOM 765 N N . ASP A 1 100 ? -1.534 -11.867 -4.408 1.00 95.19 100 ASP A N 1
ATOM 766 C CA . ASP A 1 100 ? -1.831 -11.435 -5.771 1.00 95.19 100 ASP A CA 1
ATOM 767 C C . ASP A 1 100 ? -3.014 -10.462 -5.746 1.00 95.19 100 ASP A C 1
ATOM 769 O O . ASP A 1 100 ? -4.079 -10.786 -5.220 1.00 95.19 100 ASP A O 1
ATOM 773 N N . ALA A 1 101 ? -2.839 -9.275 -6.328 1.00 96.25 101 ALA A N 1
ATOM 774 C CA . ALA A 1 101 ? -3.894 -8.269 -6.395 1.00 96.25 101 ALA A CA 1
ATOM 775 C C . ALA A 1 101 ? -5.119 -8.747 -7.199 1.00 96.25 101 ALA A C 1
ATOM 777 O O . ALA A 1 101 ? -6.220 -8.269 -6.957 1.00 96.25 101 ALA A O 1
ATOM 778 N N . ALA A 1 102 ? -4.948 -9.711 -8.112 1.00 95.88 102 ALA A N 1
ATOM 779 C CA . ALA A 1 102 ? -6.036 -10.317 -8.881 1.00 95.88 102 ALA A CA 1
ATOM 780 C C . ALA A 1 102 ? -6.749 -11.479 -8.157 1.00 95.88 102 ALA A C 1
ATOM 782 O O . ALA A 1 102 ? -7.607 -12.130 -8.755 1.00 95.88 102 ALA A O 1
ATOM 783 N N . ALA A 1 103 ? -6.374 -11.786 -6.911 1.00 96.94 103 ALA A N 1
ATOM 784 C CA . ALA A 1 103 ? -7.029 -12.788 -6.071 1.00 96.94 103 ALA A CA 1
ATOM 785 C C . ALA A 1 103 ? -6.802 -12.453 -4.586 1.00 96.94 103 ALA A C 1
ATOM 787 O O . ALA A 1 103 ? -5.971 -13.066 -3.908 1.00 96.94 103 ALA A O 1
ATOM 788 N N . LEU A 1 104 ? -7.522 -11.447 -4.093 1.00 98.06 104 LEU A N 1
ATOM 789 C CA . LEU A 1 104 ? -7.322 -10.885 -2.767 1.00 98.06 104 LEU A CA 1
ATOM 790 C C . LEU A 1 104 ? -7.790 -11.848 -1.666 1.00 98.06 104 LEU A C 1
ATOM 792 O O . LEU A 1 104 ? -8.936 -12.307 -1.689 1.00 98.06 104 LEU A O 1
ATOM 796 N N . PRO A 1 105 ? -6.973 -12.081 -0.621 1.00 97.25 105 PRO A N 1
ATOM 797 C CA . PRO A 1 105 ? -7.315 -12.956 0.501 1.00 97.25 105 PRO A CA 1
ATOM 798 C C . PRO A 1 105 ? -8.241 -12.267 1.523 1.00 97.25 105 PRO A C 1
ATOM 800 O O . PRO A 1 105 ? -8.158 -12.522 2.724 1.00 97.25 105 PRO A O 1
ATOM 803 N N . PHE A 1 106 ? -9.106 -11.363 1.064 1.00 98.38 106 PHE A N 1
ATOM 804 C CA . PHE A 1 106 ? -10.004 -10.575 1.902 1.00 98.38 106 PHE A CA 1
ATOM 805 C C . PHE A 1 106 ? -11.462 -10.835 1.530 1.00 98.38 106 PHE A C 1
ATOM 807 O O . PHE A 1 106 ? -11.797 -11.089 0.368 1.00 98.38 106 PHE A O 1
ATOM 814 N N . GLY A 1 107 ? -12.336 -10.757 2.533 1.00 98.06 107 GLY A N 1
ATOM 815 C CA . GLY A 1 107 ? -13.778 -10.848 2.334 1.00 98.06 107 GLY A CA 1
ATOM 816 C C . GLY A 1 107 ? -14.331 -9.649 1.564 1.00 98.06 107 GLY A C 1
ATOM 817 O O . GLY A 1 107 ? -13.667 -8.624 1.403 1.00 98.06 107 GLY A O 1
ATOM 818 N N . ASN A 1 108 ? -15.571 -9.781 1.104 1.00 98.56 108 ASN A N 1
ATOM 819 C CA . ASN A 1 108 ? -16.303 -8.670 0.501 1.00 98.56 108 ASN A CA 1
ATOM 820 C C . ASN A 1 108 ? -16.529 -7.555 1.539 1.00 98.56 108 ASN A C 1
ATOM 822 O O . ASN A 1 108 ? -16.451 -7.814 2.744 1.00 98.56 108 ASN A O 1
ATOM 826 N N . ASP A 1 109 ? -16.791 -6.327 1.087 1.00 98.38 109 ASP A N 1
ATOM 827 C CA . ASP A 1 109 ? -17.251 -5.222 1.947 1.00 98.38 109 ASP A CA 1
ATOM 828 C C . ASP A 1 109 ? -16.376 -4.969 3.200 1.00 98.38 109 ASP A C 1
ATOM 830 O O . ASP A 1 109 ? -16.845 -4.668 4.306 1.00 98.38 109 ASP A O 1
ATOM 834 N N . THR A 1 110 ? -15.059 -5.115 3.055 1.00 98.44 110 THR A N 1
ATOM 835 C CA . THR A 1 110 ? -14.102 -5.106 4.171 1.00 98.44 110 THR A CA 1
ATOM 836 C C . THR A 1 110 ? -13.412 -3.755 4.360 1.00 98.44 110 THR A C 1
ATOM 838 O O . THR A 1 110 ? -13.118 -3.373 5.503 1.00 98.44 110 THR A O 1
ATOM 841 N N . PHE A 1 111 ? -13.165 -3.022 3.276 1.00 98.81 111 PHE A N 1
ATOM 842 C CA . PHE A 1 111 ? -12.367 -1.797 3.284 1.00 98.81 111 PHE A CA 1
ATOM 843 C C . PHE A 1 111 ? -13.207 -0.563 2.978 1.00 98.81 111 PHE A C 1
ATOM 845 O O . PHE A 1 111 ? -14.135 -0.608 2.177 1.00 98.81 111 PHE A O 1
ATOM 852 N N . ASP A 1 112 ? -12.861 0.549 3.623 1.00 98.56 112 ASP A N 1
ATOM 853 C CA . ASP A 1 112 ? -13.439 1.856 3.304 1.00 98.56 112 ASP A CA 1
ATOM 854 C C . ASP A 1 112 ? -12.764 2.435 2.052 1.00 98.56 112 ASP A C 1
ATOM 856 O O . ASP A 1 112 ? -13.411 3.057 1.213 1.00 98.56 112 ASP A O 1
ATOM 860 N N . VAL A 1 113 ? -11.452 2.202 1.919 1.00 98.75 113 VAL A N 1
ATOM 861 C CA . VAL A 1 113 ? -10.647 2.670 0.790 1.00 98.75 113 VAL A CA 1
ATOM 862 C C . VAL A 1 113 ? -9.662 1.594 0.343 1.00 98.75 113 VAL A C 1
ATOM 864 O O . VAL A 1 113 ? -9.009 0.954 1.169 1.00 98.75 113 VAL A O 1
ATOM 867 N N . VAL A 1 114 ? -9.508 1.453 -0.971 1.00 98.69 114 VAL A N 1
ATOM 868 C CA . VAL A 1 114 ? -8.371 0.787 -1.607 1.00 98.69 114 VAL A CA 1
ATOM 869 C C . VAL A 1 114 ? -7.467 1.869 -2.190 1.00 98.69 114 VAL A C 1
ATOM 871 O O . VAL A 1 114 ? -7.925 2.716 -2.954 1.00 98.69 114 VAL A O 1
ATOM 874 N N . MET A 1 115 ? -6.188 1.867 -1.830 1.00 98.31 115 MET A N 1
ATOM 875 C CA . MET A 1 115 ? -5.208 2.836 -2.304 1.00 98.31 115 MET A CA 1
ATOM 876 C C . MET A 1 115 ? -4.034 2.179 -3.027 1.00 98.31 115 MET A C 1
ATOM 878 O O . MET A 1 115 ? -3.716 1.018 -2.785 1.00 98.31 115 MET A O 1
ATOM 882 N N . SER A 1 116 ? -3.360 2.931 -3.892 1.00 97.69 116 SER A N 1
ATOM 883 C CA . SER A 1 116 ? -2.065 2.530 -4.454 1.00 97.69 116 SER A CA 1
ATOM 884 C C . SER A 1 116 ? -1.267 3.753 -4.901 1.00 97.69 116 SER A C 1
ATOM 886 O O . SER A 1 116 ? -1.843 4.754 -5.335 1.00 97.69 116 SER A O 1
ATOM 888 N N . VAL A 1 117 ? 0.059 3.678 -4.806 1.00 96.75 117 VAL A N 1
ATOM 889 C CA . VAL A 1 117 ? 0.965 4.716 -5.306 1.00 96.75 117 VAL A CA 1
ATOM 890 C C . VAL A 1 117 ? 2.044 4.055 -6.150 1.00 96.75 117 VAL A C 1
ATOM 892 O O . VAL A 1 117 ? 2.843 3.287 -5.626 1.00 96.75 117 VAL A O 1
ATOM 895 N N . PHE A 1 118 ? 2.072 4.376 -7.446 1.00 94.38 118 PHE A N 1
ATOM 896 C CA . PHE A 1 118 ? 3.027 3.855 -8.428 1.00 94.38 118 PHE A CA 1
ATOM 897 C C . PHE A 1 118 ? 3.081 2.320 -8.480 1.00 94.38 118 PHE A C 1
ATOM 899 O O . PHE A 1 118 ? 4.162 1.737 -8.522 1.00 94.38 118 PHE A O 1
ATOM 906 N N . GLY A 1 119 ? 1.915 1.670 -8.473 1.00 92.19 119 GLY A N 1
ATOM 907 C CA . GLY A 1 119 ? 1.808 0.212 -8.384 1.00 92.19 119 GLY A CA 1
ATOM 908 C C . GLY A 1 119 ? 1.050 -0.456 -9.532 1.00 92.19 119 GLY A C 1
ATOM 909 O O . GLY A 1 119 ? 1.361 -1.589 -9.897 1.00 92.19 119 GLY A O 1
ATOM 910 N N . TRP A 1 120 ? 0.074 0.217 -10.145 1.00 91.75 120 TRP A N 1
ATOM 911 C CA . TRP A 1 120 ? -0.783 -0.378 -11.174 1.00 91.75 120 TRP A CA 1
ATOM 912 C C . TRP A 1 120 ? -0.062 -0.569 -12.505 1.00 91.75 120 TRP A C 1
ATOM 914 O O . TRP A 1 120 ? -0.367 -1.520 -13.228 1.00 91.75 120 TRP A O 1
ATOM 924 N N . HIS A 1 121 ? 0.902 0.296 -12.834 1.00 90.19 121 HIS A N 1
ATOM 925 C CA . HIS A 1 121 ? 1.689 0.164 -14.062 1.00 90.19 121 HIS A CA 1
ATOM 926 C C . HIS A 1 121 ? 2.568 -1.098 -14.090 1.00 90.19 121 HIS A C 1
ATOM 928 O O . HIS A 1 121 ? 2.895 -1.575 -15.174 1.00 90.19 121 HIS A O 1
ATOM 934 N N . GLU A 1 122 ? 2.914 -1.665 -12.929 1.00 89.12 122 GLU A N 1
ATOM 935 C CA . GLU A 1 122 ? 3.664 -2.927 -12.822 1.00 89.12 122 GLU A CA 1
ATOM 936 C C . GLU A 1 122 ? 2.782 -4.160 -13.106 1.00 89.12 122 GLU A C 1
ATOM 938 O O . GLU A 1 122 ? 3.301 -5.247 -13.368 1.00 89.12 122 GLU A O 1
ATOM 943 N N . LEU A 1 123 ? 1.449 -4.013 -13.082 1.00 88.88 123 LEU A N 1
ATOM 944 C CA . LEU A 1 123 ? 0.521 -5.099 -13.391 1.00 88.88 123 LEU A CA 1
ATOM 945 C C . LEU A 1 123 ? 0.328 -5.245 -14.912 1.00 88.88 123 LEU A C 1
ATOM 947 O O . LEU A 1 123 ? 0.005 -4.249 -15.578 1.00 88.88 123 LEU A O 1
ATOM 951 N N . PRO A 1 124 ? 0.427 -6.477 -15.457 1.00 88.62 124 PRO A N 1
ATOM 952 C CA . PRO A 1 124 ? -0.037 -6.785 -16.809 1.00 88.62 124 PRO A CA 1
ATOM 953 C C . PRO A 1 124 ? -1.503 -6.379 -17.008 1.00 88.62 124 PRO A C 1
ATOM 955 O O . PRO A 1 124 ? -2.287 -6.425 -16.061 1.00 88.62 124 PRO A O 1
ATOM 958 N N . THR A 1 125 ? -1.895 -6.005 -18.229 1.00 86.38 125 THR A N 1
ATOM 959 C CA . THR A 1 125 ? -3.244 -5.481 -18.521 1.00 86.38 125 THR A CA 1
ATOM 960 C C . THR A 1 125 ? -4.369 -6.424 -18.080 1.00 86.38 125 THR A C 1
ATOM 962 O O . THR A 1 125 ? -5.325 -5.987 -17.444 1.00 86.38 125 THR A O 1
ATOM 965 N N . ASP A 1 126 ? -4.241 -7.724 -18.352 1.00 85.50 126 ASP A N 1
ATOM 966 C CA . ASP A 1 126 ? -5.230 -8.740 -17.971 1.00 85.50 126 ASP A CA 1
ATOM 967 C C . ASP A 1 126 ? -5.342 -8.912 -16.447 1.00 85.50 126 ASP A C 1
ATOM 969 O O . ASP A 1 126 ? -6.436 -9.086 -15.908 1.00 85.50 126 ASP A O 1
ATOM 973 N N . ILE A 1 127 ? -4.215 -8.807 -15.740 1.00 90.12 127 ILE A N 1
ATOM 974 C CA . ILE A 1 127 ? -4.164 -8.829 -14.275 1.00 90.12 127 ILE A CA 1
ATOM 975 C C . ILE A 1 127 ? -4.750 -7.545 -13.691 1.00 90.12 127 ILE A C 1
ATOM 977 O O . ILE A 1 127 ? -5.454 -7.602 -12.686 1.00 90.12 127 ILE A O 1
ATOM 981 N N . ARG A 1 128 ? -4.506 -6.393 -14.323 1.00 91.56 128 ARG A N 1
ATOM 982 C CA . ARG A 1 128 ? -4.999 -5.091 -13.867 1.00 91.56 128 ARG A CA 1
ATOM 983 C C . ARG A 1 128 ? -6.521 -5.052 -13.809 1.00 91.56 128 ARG A C 1
ATOM 985 O O . ARG A 1 128 ? -7.060 -4.587 -12.814 1.00 91.56 128 ARG A O 1
ATOM 992 N N . HIS A 1 129 ? -7.205 -5.575 -14.828 1.00 91.38 129 HIS A N 1
ATOM 993 C CA . HIS A 1 129 ? -8.671 -5.637 -14.835 1.00 91.38 129 HIS A CA 1
ATOM 994 C C . HIS A 1 129 ? -9.199 -6.479 -13.668 1.00 91.38 129 HIS A C 1
ATOM 996 O O . HIS A 1 129 ? -10.025 -6.009 -12.895 1.00 91.38 129 HIS A O 1
ATOM 1002 N N . ARG A 1 130 ? -8.631 -7.673 -13.457 1.00 95.25 130 ARG A N 1
ATOM 1003 C CA . ARG A 1 130 ? -9.015 -8.537 -12.328 1.00 95.25 130 ARG A CA 1
ATOM 1004 C C . ARG A 1 130 ? -8.715 -7.905 -10.971 1.00 95.25 130 ARG A C 1
ATOM 1006 O O . ARG A 1 130 ? -9.486 -8.068 -10.037 1.00 95.25 130 ARG A O 1
ATOM 1013 N N . ALA A 1 131 ? -7.602 -7.187 -10.854 1.00 96.25 131 ALA A N 1
ATOM 1014 C CA . ALA A 1 131 ? -7.252 -6.477 -9.631 1.00 96.25 131 ALA A CA 1
ATOM 1015 C C . ALA A 1 131 ? -8.217 -5.316 -9.335 1.00 96.25 131 ALA A C 1
ATOM 1017 O O . ALA A 1 131 ? -8.488 -5.039 -8.169 1.00 96.25 131 ALA A O 1
ATOM 1018 N N . ILE A 1 132 ? -8.771 -4.665 -10.364 1.00 96.19 132 ILE A N 1
ATOM 1019 C CA . ILE A 1 132 ? -9.843 -3.673 -10.202 1.00 96.19 132 ILE A CA 1
ATOM 1020 C C . ILE A 1 132 ? -11.134 -4.353 -9.730 1.00 96.19 132 ILE A C 1
ATOM 1022 O O . ILE A 1 132 ? -11.741 -3.871 -8.775 1.00 96.19 132 ILE A O 1
ATOM 1026 N N . ASP A 1 133 ? -11.521 -5.482 -10.330 1.00 97.06 133 ASP A N 1
ATOM 1027 C CA . ASP A 1 133 ? -12.707 -6.242 -9.906 1.00 97.06 133 ASP A CA 1
ATOM 1028 C C . ASP A 1 133 ? -12.598 -6.672 -8.435 1.00 97.06 133 ASP A C 1
ATOM 1030 O O . ASP A 1 133 ? -13.526 -6.492 -7.646 1.00 97.06 133 ASP A O 1
ATOM 1034 N N . GLU A 1 134 ? -11.429 -7.175 -8.038 1.00 98.44 134 GLU A N 1
ATOM 1035 C CA . GLU A 1 134 ? -11.143 -7.547 -6.656 1.00 98.44 134 GLU A CA 1
ATOM 1036 C C . GLU A 1 134 ? -11.133 -6.336 -5.716 1.00 98.44 134 GLU A C 1
ATOM 1038 O O . GLU A 1 134 ? -11.693 -6.415 -4.622 1.00 98.44 134 GLU A O 1
ATOM 1043 N N . ALA A 1 135 ? -10.553 -5.203 -6.130 1.00 98.19 135 ALA A N 1
ATOM 1044 C CA . ALA A 1 135 ? -10.588 -3.964 -5.357 1.00 98.19 135 ALA A CA 1
ATOM 1045 C C . ALA A 1 135 ? -12.031 -3.499 -5.111 1.00 98.19 135 ALA A C 1
ATOM 1047 O O . ALA A 1 135 ? -12.370 -3.145 -3.985 1.00 98.19 135 ALA A O 1
ATOM 1048 N N . ILE A 1 136 ? -12.893 -3.554 -6.130 1.00 98.06 136 ILE A N 1
ATOM 1049 C CA . ILE A 1 136 ? -14.318 -3.223 -6.004 1.00 98.06 136 ILE A CA 1
ATOM 1050 C C . ILE A 1 136 ? -15.018 -4.214 -5.070 1.00 98.06 136 ILE A C 1
ATOM 1052 O O . ILE A 1 136 ? -15.753 -3.792 -4.182 1.00 98.06 136 ILE A O 1
ATOM 1056 N N . ARG A 1 137 ? -14.762 -5.519 -5.215 1.00 98.44 137 ARG A N 1
ATOM 1057 C CA . ARG A 1 137 ? -15.378 -6.567 -4.387 1.00 98.44 137 ARG A CA 1
ATOM 1058 C C . ARG A 1 137 ? -15.108 -6.376 -2.893 1.00 98.44 137 ARG A C 1
ATOM 1060 O O . ARG A 1 137 ? -15.989 -6.622 -2.070 1.00 98.44 137 ARG A O 1
ATOM 1067 N N . VAL A 1 138 ? -13.885 -5.994 -2.524 1.00 98.75 138 VAL A N 1
ATOM 1068 C CA . VAL A 1 138 ? -13.490 -5.854 -1.111 1.00 98.75 138 VAL A CA 1
ATOM 1069 C C . VAL A 1 138 ? -13.870 -4.499 -0.508 1.00 98.75 138 VAL A C 1
ATOM 1071 O O . VAL A 1 138 ? -13.747 -4.328 0.709 1.00 98.75 138 VAL A O 1
ATOM 1074 N N . LEU A 1 139 ? -14.316 -3.536 -1.317 1.00 98.69 139 LEU A N 1
ATOM 1075 C CA . LEU A 1 139 ? -14.807 -2.249 -0.835 1.00 98.69 139 LEU A CA 1
ATOM 1076 C C . LEU A 1 139 ? -16.202 -2.386 -0.237 1.00 98.69 139 LEU A C 1
ATOM 1078 O O . LEU A 1 139 ? -17.052 -3.099 -0.755 1.00 98.69 139 LEU A O 1
ATOM 1082 N N . ARG A 1 140 ? -16.438 -1.658 0.854 1.00 98.38 140 ARG A N 1
ATOM 1083 C CA . ARG A 1 140 ? -17.781 -1.418 1.391 1.00 98.38 140 ARG A CA 1
ATOM 1084 C C . ARG A 1 140 ? -18.608 -0.581 0.423 1.00 98.38 140 ARG A C 1
ATOM 1086 O O . ARG A 1 140 ? -18.069 0.142 -0.416 1.00 98.38 140 ARG A O 1
ATOM 1093 N N . LEU A 1 141 ? -19.923 -0.569 0.639 1.00 94.75 141 LEU A N 1
ATOM 1094 C CA . LEU A 1 141 ? -20.812 0.406 0.011 1.00 94.75 141 LEU A CA 1
ATOM 1095 C C . LEU A 1 141 ? -20.290 1.840 0.231 1.00 94.75 141 LEU A C 1
ATOM 1097 O O . LEU A 1 141 ? -19.937 2.208 1.352 1.00 94.75 141 LEU A O 1
ATOM 1101 N N . ALA A 1 142 ? -20.254 2.634 -0.843 1.00 91.94 142 ALA A N 1
ATOM 1102 C CA . ALA A 1 142 ? -19.659 3.977 -0.894 1.00 91.94 142 ALA A CA 1
ATOM 1103 C C . ALA A 1 142 ? -18.137 4.045 -0.630 1.00 91.94 142 ALA A C 1
ATOM 1105 O O . ALA A 1 142 ? -17.590 5.138 -0.473 1.00 91.94 142 ALA A O 1
ATOM 1106 N N . GLY A 1 143 ? -17.449 2.901 -0.616 1.00 96.06 143 GLY A N 1
ATOM 1107 C CA . GLY A 1 143 ? -15.996 2.831 -0.590 1.00 96.06 143 GLY A CA 1
ATOM 1108 C C . GLY A 1 143 ? -15.366 3.327 -1.892 1.00 96.06 143 GLY A C 1
ATOM 1109 O O . GLY A 1 143 ? -16.027 3.446 -2.926 1.00 96.06 143 GLY A O 1
ATOM 1110 N N . GLN A 1 144 ? -14.074 3.649 -1.838 1.00 96.88 144 GLN A N 1
ATOM 1111 C CA . GLN A 1 144 ? -13.374 4.303 -2.945 1.00 96.88 144 GLN A CA 1
ATOM 1112 C C . GLN A 1 144 ? -12.067 3.600 -3.303 1.00 96.88 144 GLN A C 1
ATOM 1114 O O . GLN A 1 144 ? -11.339 3.134 -2.428 1.00 96.88 144 GLN A O 1
ATOM 1119 N N . VAL A 1 145 ? -11.735 3.599 -4.594 1.00 97.06 145 VAL A N 1
ATOM 1120 C CA . VAL A 1 145 ? -10.376 3.323 -5.070 1.00 97.06 145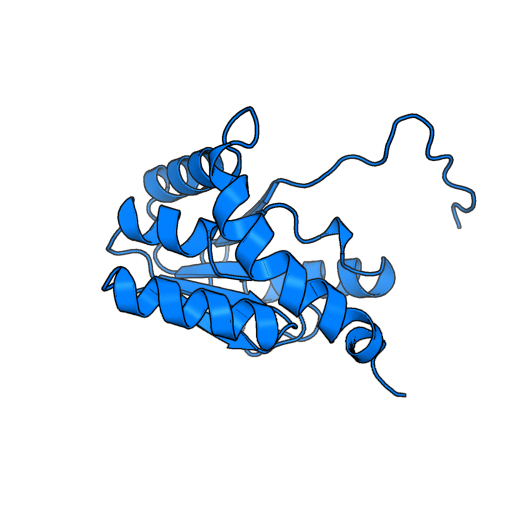 VAL A CA 1
ATOM 1121 C C . VAL A 1 145 ? -9.686 4.660 -5.328 1.00 97.06 145 VAL A C 1
ATOM 1123 O O . VAL A 1 145 ? -10.198 5.473 -6.096 1.00 97.06 145 VAL A O 1
ATOM 1126 N N . ILE A 1 146 ? -8.529 4.896 -4.707 1.00 96.88 146 ILE A N 1
ATOM 1127 C CA . ILE A 1 146 ? -7.723 6.102 -4.932 1.00 96.88 146 ILE A CA 1
ATOM 1128 C C . ILE A 1 146 ? -6.299 5.701 -5.302 1.00 96.88 146 ILE A C 1
ATOM 1130 O O . ILE A 1 146 ? -5.561 5.149 -4.489 1.00 96.88 146 ILE A O 1
ATOM 1134 N N . ALA A 1 147 ? -5.890 6.006 -6.529 1.00 94.00 147 ALA A N 1
ATOM 1135 C CA . ALA A 1 147 ? -4.569 5.665 -7.033 1.00 94.00 147 ALA A CA 1
ATOM 1136 C C . ALA A 1 147 ? -3.827 6.902 -7.539 1.00 94.00 147 ALA A C 1
ATOM 1138 O O . ALA A 1 147 ? -4.421 7.788 -8.151 1.00 94.00 147 ALA A O 1
ATOM 1139 N N . ILE A 1 148 ? -2.517 6.936 -7.305 1.00 94.94 148 ILE A N 1
ATOM 1140 C CA . ILE A 1 148 ? -1.596 7.827 -8.014 1.00 94.94 148 ILE A CA 1
ATOM 1141 C C . ILE A 1 148 ? -0.680 6.935 -8.833 1.00 94.94 148 ILE A C 1
ATOM 1143 O O . ILE A 1 148 ? 0.008 6.090 -8.265 1.00 94.94 148 ILE A O 1
ATOM 1147 N N . ASP A 1 149 ? -0.657 7.120 -10.146 1.00 93.00 149 ASP A N 1
ATOM 1148 C CA . ASP A 1 149 ? 0.165 6.298 -11.026 1.00 93.00 149 ASP A CA 1
ATOM 1149 C C . ASP A 1 149 ? 0.796 7.109 -12.161 1.00 93.00 149 ASP A C 1
ATOM 1151 O O . ASP A 1 149 ? 0.638 8.328 -12.235 1.00 93.00 149 ASP A O 1
ATOM 1155 N N . LEU A 1 150 ? 1.585 6.431 -12.988 1.00 87.00 150 LEU A N 1
ATOM 1156 C CA . LEU A 1 150 ? 2.277 7.000 -14.130 1.00 87.00 150 LEU A CA 1
ATOM 1157 C C . LEU A 1 150 ? 1.362 6.997 -15.353 1.00 87.00 150 LEU A C 1
ATOM 1159 O O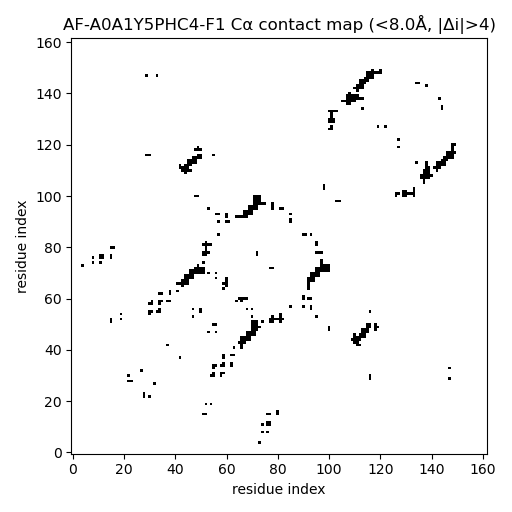 . LEU A 1 150 ? 0.820 5.956 -15.733 1.00 87.00 150 LEU A O 1
ATOM 1163 N N . ASP A 1 151 ? 1.266 8.149 -16.008 1.00 78.56 151 ASP A N 1
ATOM 1164 C CA . ASP A 1 151 ? 0.701 8.214 -17.348 1.00 78.56 151 ASP A CA 1
ATOM 1165 C C . ASP A 1 151 ? 1.619 7.479 -18.336 1.00 78.56 151 ASP A C 1
ATOM 1167 O O . ASP A 1 151 ? 2.852 7.524 -18.200 1.00 78.56 151 AS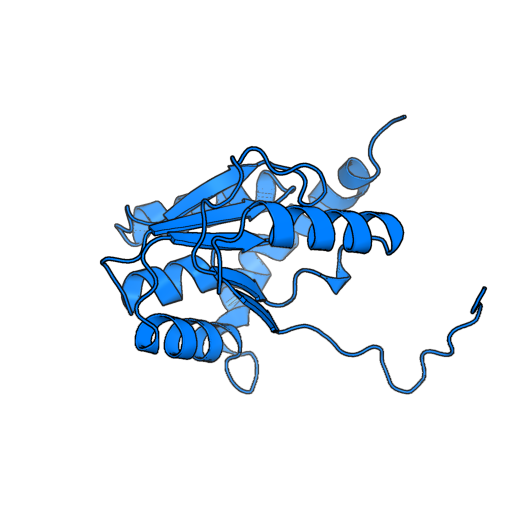P A O 1
ATOM 1171 N N . PRO A 1 152 ? 1.056 6.819 -19.364 1.00 70.19 152 PRO A N 1
ATOM 1172 C CA . PRO A 1 152 ? 1.865 6.380 -20.485 1.00 70.19 152 PRO A CA 1
ATOM 1173 C C . PRO A 1 152 ? 2.582 7.600 -21.087 1.00 70.19 152 PRO A C 1
ATOM 1175 O O . PRO A 1 152 ? 1.993 8.681 -21.182 1.00 70.19 152 PRO A O 1
ATOM 1178 N N . PRO A 1 153 ? 3.855 7.467 -21.500 1.00 69.62 153 PRO A N 1
ATOM 1179 C CA . PRO A 1 153 ? 4.554 8.580 -22.117 1.00 69.62 153 PRO A CA 1
ATOM 1180 C C . PRO A 1 153 ? 3.779 9.047 -23.364 1.00 69.62 153 PRO A C 1
ATOM 1182 O O . PRO A 1 153 ? 3.218 8.204 -24.064 1.00 69.62 153 PRO A O 1
ATOM 1185 N N . PRO A 1 154 ? 3.788 10.349 -23.708 1.00 64.19 154 PRO A N 1
ATOM 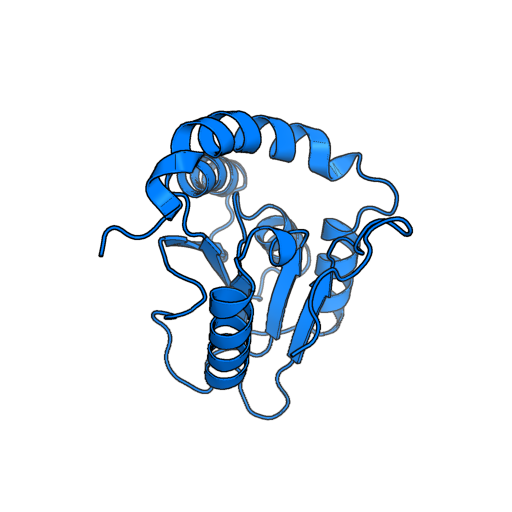1186 C CA . PRO A 1 154 ? 3.027 10.892 -24.845 1.00 64.19 154 PRO A CA 1
ATOM 1187 C C . PRO A 1 154 ? 3.329 10.223 -26.196 1.00 64.19 154 PRO A C 1
ATOM 1189 O O . PRO A 1 154 ? 2.574 10.353 -27.154 1.00 64.19 154 PRO A O 1
ATOM 1192 N N . THR A 1 155 ? 4.465 9.530 -26.291 1.00 61.38 155 THR A N 1
ATOM 1193 C CA . THR A 1 155 ? 4.933 8.796 -27.470 1.00 61.38 155 THR A CA 1
ATOM 1194 C C . THR A 1 155 ? 4.488 7.335 -27.509 1.00 61.38 155 THR A C 1
ATOM 1196 O O . THR A 1 155 ? 4.737 6.659 -28.510 1.00 61.38 155 THR A O 1
ATOM 1199 N N . ALA A 1 156 ? 3.841 6.825 -26.458 1.00 59.03 156 ALA A N 1
ATOM 1200 C CA . ALA A 1 156 ? 3.272 5.489 -26.460 1.00 59.03 156 ALA A CA 1
ATOM 1201 C C . ALA A 1 156 ? 2.091 5.470 -27.438 1.00 59.03 156 ALA A C 1
ATOM 1203 O O . ALA A 1 156 ? 1.011 5.976 -27.148 1.00 59.03 156 ALA A O 1
ATOM 1204 N N . ARG A 1 157 ? 2.300 4.902 -28.629 1.00 47.84 157 ARG A N 1
ATOM 1205 C CA . ARG A 1 157 ? 1.186 4.545 -29.507 1.00 47.84 157 ARG A CA 1
ATOM 1206 C C . ARG A 1 157 ? 0.589 3.248 -28.989 1.00 47.84 157 ARG A C 1
ATOM 1208 O O . ARG A 1 157 ? 1.317 2.275 -28.803 1.00 47.84 157 ARG A O 1
ATOM 1215 N N . THR A 1 158 ? -0.721 3.219 -28.787 1.00 53.97 158 THR A N 1
ATOM 1216 C CA . THR A 1 158 ? -1.457 1.968 -28.614 1.00 53.97 158 THR A CA 1
ATOM 1217 C C . THR A 1 158 ? -1.346 1.201 -29.933 1.00 53.97 158 THR A C 1
ATOM 1219 O O . THR A 1 158 ? -1.964 1.573 -30.923 1.00 53.97 158 THR A O 1
ATOM 1222 N N . ILE A 1 159 ? -0.467 0.194 -29.996 1.00 50.50 159 ILE A N 1
ATOM 1223 C CA . ILE A 1 159 ? -0.227 -0.585 -31.230 1.00 50.50 159 ILE A CA 1
ATOM 1224 C C . ILE A 1 159 ? -1.380 -1.577 -31.480 1.00 50.50 159 ILE A C 1
ATOM 1226 O O . ILE A 1 159 ? -1.525 -2.069 -32.594 1.00 50.50 159 ILE A O 1
ATOM 1230 N N . PHE A 1 160 ? -2.254 -1.807 -30.492 1.00 36.41 160 PHE A N 1
ATOM 1231 C CA . PHE A 1 160 ? -3.458 -2.622 -30.639 1.00 36.41 160 PHE A CA 1
ATOM 1232 C C . PHE A 1 160 ? -4.594 -2.089 -29.759 1.00 36.41 160 PHE A C 1
ATOM 1234 O O . PHE A 1 160 ? -4.505 -2.145 -28.534 1.00 36.41 160 PHE A O 1
ATOM 1241 N N . GLU A 1 161 ? -5.658 -1.604 -30.394 1.00 38.81 161 GLU A N 1
ATOM 1242 C CA . GLU A 1 161 ? -7.007 -1.595 -29.824 1.00 38.81 161 GLU A CA 1
ATOM 1243 C C . GLU A 1 161 ? -7.762 -2.754 -30.492 1.00 38.81 161 GLU A C 1
ATOM 1245 O O . GLU A 1 161 ? -7.689 -2.908 -31.713 1.00 38.81 161 GLU A O 1
ATOM 1250 N N . THR A 1 162 ? -8.374 -3.627 -29.688 1.00 41.91 162 THR A N 1
ATOM 1251 C CA . THR A 1 162 ? -9.293 -4.688 -30.150 1.00 41.91 162 THR A CA 1
ATOM 1252 C C . THR A 1 162 ? -10.605 -4.116 -30.643 1.00 41.91 162 THR A C 1
ATOM 1254 O O . THR A 1 162 ? -11.123 -3.217 -29.945 1.00 41.91 162 THR A O 1
#

Secondary structure (DSSP, 8-state):
---GGGGGHHHHHHHHHHHHHHGGGSTT-HHHHHHHHHHHH--SEEEEET-TTTHHHHHHHHH-TT-EEEEEES-HHHHHHHHHHHHHHT--SEEEEE--TTS-SS-TT-EEEEEEES-GGGS-HHHHHHHHHHHHHHEEEEEEEEEE-PPPPTT---S---

Foldseek 3Di:
DPDPVVPCQVVLLVVLVVCVVCLCVPPPSVLLVVLVVVLVVQWQEEEEEQCQLVPSVVNNCVSRVNHAYEYEHQHPSSPVNNVVVCVVVVRPRYHYYNDQLLDDPAAFQATLEYEYEAGLVPDDPVSSVSSVVSRNRNHHVNHYYYYHHDDDPPPDDPPDDD

pLDDT: mean 90.06, std 14.36, range [36.41, 98.88]

InterPro domains:
  IPR029063 S-adenosyl-L-methionine-dependent methyltransferase superfamily [G3DSA:3.40.50.150] (27-161)
  IPR029063 S-adenosyl-L-methionine-dependent methyltransferase superfamily [SSF53335] (20-155)
  IPR041698 Methyltransferase domain 25 [PF13649] (46-142)